Protein AF-A0A373BWW1-F1 (afdb_monomer_lite)

Secondary structure (DSSP, 8-state):
--EEETTTTEEE--TT--HHHHHHHHHHHHHHHHHH-----------EEEEEEETTEEEEEESSPPPSTTPPTT-EEEEEEEPSS-TTSEEEEES--SSSEEEEEEESS-----TTSEEE--SSSSEEEEEEEEEHHHHHHHHHHHHHHHHHHHHHHHHHHHHGGG-

Foldseek 3Di:
DWDADLVVRDIGDDPPDDPVVVVVSVVVNVLVNVVPPPPQPPDPDPDKFFWKQFQNFTKTKDQDDDDDPPDDPLKAKWWFAADPVQLLHGFKIASDDDPSTNTMMIGSHDDPADPVRMDTADPVHGMGGPRDMDDPSRVVVVVVVVVSVVVVVVVVVVVVVVVVVPD

Sequence (167 aa):
DGYFSADHQKIAIRQGMSEVQTVSATVHEIAHSKLHNQKKIQIANDEQYQEIELFDKLGLFSNGRIARDNLPEGVYCYDLRGSDYDPGDPVCVEERVVVNHAGSVLMTEPLELTEDGRLMLTEEKGLNFTGGFSTLSQFLQKQRKDRHTEEVEALYSAFQNVNHFKE

Radius of gyration: 22.19 Å; chains: 1; bounding box: 58×50×51 Å

Structure (mmCIF, N/CA/C/O backbone):
data_AF-A0A373BWW1-F1
#
_entry.id   AF-A0A373BWW1-F1
#
loop_
_atom_site.group_PDB
_atom_site.id
_atom_site.type_symbol
_atom_site.label_atom_id
_atom_site.label_alt_id
_atom_site.label_comp_id
_atom_site.label_asym_id
_atom_site.label_entity_id
_atom_site.label_seq_id
_atom_site.pdbx_PDB_ins_code
_atom_site.Cartn_x
_atom_site.Cartn_y
_atom_site.Cartn_z
_atom_site.occupancy
_atom_site.B_iso_or_equiv
_atom_site.auth_seq_id
_atom_site.auth_comp_id
_atom_site.auth_asym_id
_atom_site.auth_atom_id
_atom_site.pdbx_PDB_model_num
ATOM 1 N N . ASP A 1 1 ? -31.147 10.947 31.369 1.00 52.88 1 ASP A N 1
ATOM 2 C CA . ASP A 1 1 ? -30.145 10.052 30.763 1.00 52.88 1 ASP A CA 1
ATOM 3 C C . ASP A 1 1 ? -30.812 9.011 29.898 1.00 52.88 1 ASP A C 1
ATOM 5 O O . ASP A 1 1 ? -31.844 8.467 30.294 1.00 52.88 1 ASP A O 1
ATOM 9 N N . GLY A 1 2 ? -30.275 8.838 28.692 1.00 56.09 2 GLY A N 1
ATOM 10 C CA . GLY A 1 2 ? -30.559 7.698 27.827 1.00 56.09 2 GLY A CA 1
ATOM 11 C C . GLY A 1 2 ? -29.581 6.556 28.109 1.00 56.09 2 GLY A C 1
ATOM 12 O O . GLY A 1 2 ? -28.679 6.709 28.930 1.00 56.09 2 GLY A O 1
ATOM 13 N N . TYR A 1 3 ? -29.797 5.407 27.478 1.00 53.78 3 TYR A N 1
ATOM 14 C CA . TYR A 1 3 ? -28.894 4.259 27.571 1.00 53.78 3 TYR A CA 1
ATOM 15 C C . TYR A 1 3 ? -28.898 3.461 26.264 1.00 53.78 3 TYR A C 1
ATOM 17 O O . TYR A 1 3 ? -29.963 3.220 25.682 1.00 53.78 3 TYR A O 1
ATOM 25 N N . PHE A 1 4 ? -27.718 3.018 25.829 1.00 50.50 4 PHE A N 1
ATOM 26 C CA . PHE A 1 4 ? -27.540 2.118 24.692 1.00 50.50 4 PHE A CA 1
ATOM 27 C C . PHE A 1 4 ? -27.417 0.654 25.108 1.00 50.50 4 PHE A C 1
ATOM 29 O O . PHE A 1 4 ? -26.588 0.288 25.938 1.00 50.50 4 PHE A O 1
ATOM 36 N N . SER A 1 5 ? -28.198 -0.210 24.456 1.00 48.97 5 SER A N 1
ATOM 37 C CA . SER A 1 5 ? -28.050 -1.663 24.553 1.00 48.97 5 SER A CA 1
ATOM 38 C C . SER A 1 5 ? -27.321 -2.201 23.323 1.00 48.97 5 SER A C 1
ATOM 40 O O . SER A 1 5 ? -27.902 -2.282 22.237 1.00 48.97 5 SER A O 1
ATOM 42 N N . ALA A 1 6 ? -26.069 -2.623 23.521 1.00 46.97 6 ALA A N 1
ATOM 43 C CA . ALA A 1 6 ? -25.236 -3.226 22.482 1.00 46.97 6 ALA A CA 1
ATOM 44 C C . ALA A 1 6 ? -25.843 -4.517 21.906 1.00 46.97 6 ALA A C 1
ATOM 46 O O . ALA A 1 6 ? -25.858 -4.688 20.685 1.00 46.97 6 ALA A O 1
ATOM 47 N N . ASP A 1 7 ? -26.423 -5.362 22.764 1.00 43.69 7 ASP A N 1
ATOM 48 C CA . ASP A 1 7 ? -27.013 -6.657 22.387 1.00 43.69 7 ASP A CA 1
ATOM 49 C C . ASP A 1 7 ? -28.237 -6.521 21.474 1.00 43.69 7 ASP A C 1
ATOM 51 O O . ASP A 1 7 ? -28.502 -7.385 20.641 1.00 43.69 7 ASP A O 1
ATOM 55 N N . HIS A 1 8 ? -28.981 -5.421 21.607 1.00 49.47 8 HIS A N 1
ATOM 56 C CA . HIS A 1 8 ? -30.208 -5.187 20.844 1.00 49.47 8 HIS A CA 1
ATOM 57 C C . HIS A 1 8 ? -30.070 -4.091 19.785 1.00 49.47 8 HIS A C 1
ATOM 59 O O . HIS A 1 8 ? -31.047 -3.832 19.084 1.00 49.47 8 HIS A O 1
ATOM 65 N N . GLN A 1 9 ? -28.902 -3.439 19.683 1.00 47.91 9 GLN A N 1
ATOM 66 C CA . GLN A 1 9 ? -28.670 -2.271 18.821 1.00 47.91 9 GLN A CA 1
ATOM 67 C C . GLN A 1 9 ? -29.769 -1.204 18.993 1.00 47.91 9 GLN A C 1
ATOM 69 O O . GLN A 1 9 ? -30.339 -0.704 18.023 1.00 47.91 9 GLN A O 1
ATOM 74 N N . LYS A 1 10 ? -30.127 -0.894 20.247 1.00 45.66 10 LYS A N 1
ATOM 75 C CA . LYS A 1 10 ? -31.230 0.023 20.579 1.00 45.66 10 LYS A CA 1
ATOM 76 C C . LYS A 1 10 ? -30.783 1.126 21.519 1.00 45.66 10 LYS A C 1
ATOM 78 O O . LYS A 1 10 ? -30.068 0.878 22.487 1.00 45.66 10 LYS A O 1
ATOM 83 N N . ILE A 1 11 ? -31.294 2.324 21.254 1.00 53.41 11 ILE A N 1
ATOM 84 C CA . ILE A 1 11 ? -31.102 3.513 22.078 1.00 53.41 11 ILE A CA 1
ATOM 85 C C . ILE A 1 11 ? -32.406 3.782 22.820 1.00 53.41 11 ILE A C 1
ATOM 87 O O . ILE A 1 11 ? -33.453 3.975 22.199 1.00 53.41 11 ILE A O 1
ATOM 91 N N . ALA A 1 12 ? -32.352 3.772 24.150 1.00 59.06 12 ALA A N 1
ATOM 92 C CA . ALA A 1 12 ? -33.484 4.100 25.001 1.00 59.06 12 ALA A CA 1
ATOM 93 C C . ALA A 1 12 ? -33.357 5.544 25.499 1.00 59.06 12 ALA A C 1
ATOM 95 O O . ALA A 1 12 ? -32.387 5.895 26.168 1.00 59.06 12 ALA A O 1
ATOM 96 N N . ILE A 1 13 ? -34.358 6.373 25.201 1.00 57.47 13 ILE A N 1
ATOM 97 C CA . ILE A 1 13 ? -34.467 7.751 25.691 1.00 57.47 13 ILE A CA 1
ATOM 98 C C . ILE A 1 13 ? -35.528 7.784 26.801 1.00 57.47 13 ILE A C 1
ATOM 100 O O . ILE A 1 13 ? -36.630 7.260 26.640 1.00 57.47 13 ILE A O 1
ATOM 104 N N . ARG A 1 14 ? -35.210 8.401 27.943 1.00 59.78 14 ARG A N 1
ATOM 105 C CA . ARG A 1 14 ? -36.145 8.593 29.066 1.00 59.78 14 ARG A CA 1
ATOM 106 C C . ARG A 1 14 ? -37.209 9.641 28.711 1.00 59.78 14 ARG A C 1
ATOM 108 O O . ARG A 1 14 ? -36.873 10.686 28.158 1.00 59.78 14 ARG A O 1
ATOM 115 N N . GLN A 1 15 ? -38.476 9.402 29.059 1.00 52.91 15 GLN A N 1
ATOM 116 C CA . GLN A 1 15 ? -39.532 10.401 28.845 1.00 52.91 15 GLN A CA 1
ATOM 117 C C . GLN A 1 15 ? -39.273 11.678 29.662 1.00 52.91 15 GLN A C 1
ATOM 119 O O . GLN A 1 15 ? -38.893 11.597 30.830 1.00 52.91 15 GLN A O 1
ATOM 124 N N . GLY A 1 16 ? -39.485 12.843 29.036 1.00 57.38 16 GLY A N 1
ATOM 125 C CA . GLY A 1 16 ? -39.291 14.168 29.641 1.00 57.38 16 GLY A CA 1
ATOM 126 C C . GLY A 1 16 ? -38.001 14.902 29.244 1.00 57.38 16 GLY A C 1
ATOM 127 O O . GLY A 1 16 ? -37.763 15.995 29.747 1.00 57.38 16 GLY A O 1
ATOM 128 N N . MET A 1 17 ? -37.175 14.339 28.354 1.00 57.34 17 MET A N 1
ATOM 129 C CA . MET A 1 17 ? -36.043 15.063 27.757 1.00 57.34 17 MET A CA 1
ATOM 130 C C . MET A 1 17 ? -36.518 16.076 26.712 1.00 57.34 17 MET A C 1
ATOM 132 O O . MET A 1 17 ? -37.441 15.794 25.947 1.00 57.34 17 MET A O 1
ATOM 136 N N . SER A 1 18 ? -35.860 17.240 26.649 1.00 59.00 18 SER A N 1
ATOM 137 C CA . SER A 1 18 ? -36.085 18.177 25.544 1.00 59.00 18 SER A CA 1
ATOM 138 C C . SER A 1 18 ? -35.650 17.547 24.216 1.00 59.00 18 SER A C 1
ATOM 140 O O . SER A 1 18 ? -34.828 16.623 24.193 1.00 59.00 18 SER A O 1
ATOM 142 N N . GLU A 1 19 ? -36.172 18.045 23.094 1.00 57.25 19 GLU A N 1
ATOM 143 C CA . GLU A 1 19 ? -35.785 17.558 21.760 1.00 57.25 19 GLU A CA 1
ATOM 144 C C . GLU A 1 19 ? -34.260 17.602 21.566 1.00 57.25 19 GLU A C 1
ATOM 146 O O . GLU A 1 19 ? -33.665 16.645 21.077 1.00 57.25 19 GLU A O 1
ATOM 151 N N . VAL A 1 20 ? -33.602 18.654 22.063 1.00 59.66 20 VAL A N 1
ATOM 152 C CA . VAL A 1 20 ? -32.142 18.824 21.983 1.00 59.66 20 VAL A CA 1
ATOM 153 C C . VAL A 1 20 ? -31.395 17.762 22.796 1.00 59.66 20 VAL A C 1
ATOM 155 O O . VAL A 1 20 ? -30.426 17.180 22.311 1.00 59.66 20 VAL A O 1
ATOM 158 N N . GLN A 1 21 ? -31.851 17.462 24.015 1.00 54.12 21 GLN A N 1
ATOM 159 C CA . GLN A 1 21 ? -31.248 16.420 24.857 1.00 54.12 21 GLN A CA 1
ATOM 160 C C . GLN A 1 21 ? -31.461 15.024 24.268 1.00 54.12 21 GLN A C 1
ATOM 162 O O . GLN A 1 21 ? -30.574 14.177 24.339 1.00 54.12 21 GLN A O 1
ATOM 167 N N . THR A 1 22 ? -32.620 14.806 23.648 1.00 60.59 22 THR A N 1
ATOM 168 C CA . THR A 1 22 ? -32.959 13.556 22.967 1.00 60.59 22 THR A CA 1
ATOM 169 C C . THR A 1 22 ? -32.041 13.316 21.773 1.00 60.59 22 THR A C 1
ATOM 171 O O . THR A 1 22 ? -31.475 12.230 21.644 1.00 60.59 22 THR A O 1
ATOM 174 N N . VAL A 1 23 ? -31.831 14.334 20.934 1.00 64.31 23 VAL A N 1
ATOM 175 C CA . VAL A 1 23 ? -30.892 14.260 19.805 1.00 64.31 23 VAL A CA 1
ATOM 176 C C . VAL A 1 23 ? -29.464 14.045 20.308 1.00 64.31 23 VAL A C 1
ATOM 178 O O . VAL A 1 23 ? -28.786 13.142 19.828 1.00 64.31 23 VAL A O 1
ATOM 181 N N . SER A 1 24 ? -29.033 14.803 21.322 1.00 62.44 24 SER A N 1
ATOM 182 C CA . SER A 1 24 ? -27.686 14.691 21.894 1.00 62.44 24 SER A CA 1
ATOM 183 C C . SER A 1 24 ? -27.401 13.294 22.454 1.00 62.44 24 SER A C 1
ATOM 185 O O . SER A 1 24 ? -26.387 12.693 22.101 1.00 62.44 24 SER A O 1
ATOM 187 N N . ALA A 1 25 ? -28.320 12.734 23.248 1.00 61.53 25 ALA A N 1
ATOM 188 C CA . ALA A 1 25 ? -28.183 11.382 23.781 1.00 61.53 25 ALA A CA 1
ATOM 189 C C . ALA A 1 25 ? -28.190 10.336 22.658 1.00 61.53 25 ALA A C 1
ATOM 191 O O . ALA A 1 25 ? -27.353 9.442 22.646 1.00 61.53 25 ALA A O 1
ATOM 192 N N . THR A 1 26 ? -29.079 10.477 21.670 1.00 62.53 26 THR A N 1
ATOM 193 C CA . THR A 1 26 ? -29.148 9.533 20.544 1.00 62.53 26 THR A CA 1
ATOM 194 C C . THR A 1 26 ? -27.850 9.511 19.747 1.00 62.53 26 THR A C 1
ATOM 196 O O . THR A 1 26 ? -27.332 8.442 19.444 1.00 62.53 26 THR A O 1
ATOM 199 N N . VAL A 1 27 ? -27.282 10.677 19.446 1.00 66.94 27 VAL A N 1
ATOM 200 C CA . VAL A 1 27 ? -25.992 10.770 18.756 1.00 66.94 27 VAL A CA 1
ATOM 201 C C . VAL A 1 27 ? -24.875 10.150 19.594 1.00 66.94 27 VAL A C 1
ATOM 203 O O . VAL A 1 27 ? -24.079 9.382 19.054 1.00 66.94 27 VAL A O 1
ATOM 206 N N . HIS A 1 28 ? -24.829 10.453 20.896 1.00 61.22 28 HIS A N 1
ATOM 207 C CA . HIS A 1 28 ? -23.817 9.912 21.805 1.00 61.22 28 HIS A CA 1
ATOM 208 C C . HIS A 1 28 ? -23.840 8.379 21.805 1.00 61.22 28 HIS A C 1
ATOM 210 O O . HIS A 1 28 ? -22.806 7.728 21.674 1.00 61.22 28 HIS A O 1
ATOM 216 N N . GLU A 1 29 ? -25.036 7.799 21.842 1.00 61.22 29 GLU A N 1
ATOM 217 C CA . GLU A 1 29 ? -25.205 6.354 21.811 1.00 61.22 29 GLU A CA 1
ATOM 218 C C . GLU A 1 29 ? -24.924 5.731 20.429 1.00 61.22 29 GLU A C 1
ATOM 220 O O . GLU A 1 29 ? -24.347 4.644 20.366 1.00 61.22 29 GLU A O 1
ATOM 225 N N . ILE A 1 30 ? -25.241 6.401 19.307 1.00 66.62 30 ILE A N 1
ATOM 226 C CA . ILE A 1 30 ? -24.830 5.953 17.955 1.00 66.62 30 ILE A CA 1
ATOM 227 C C . ILE A 1 30 ? -23.300 5.920 17.844 1.00 66.62 30 ILE A C 1
ATOM 229 O O . ILE A 1 30 ? -22.748 4.972 17.278 1.00 66.62 30 ILE A O 1
ATOM 233 N N . ALA A 1 31 ? -22.614 6.928 18.389 1.00 63.19 31 ALA A N 1
ATOM 234 C CA . ALA A 1 31 ? -21.156 6.976 18.399 1.00 63.19 31 ALA A CA 1
ATOM 235 C C . ALA A 1 31 ? -20.570 5.786 19.180 1.00 63.19 31 ALA A C 1
ATOM 237 O O . ALA A 1 31 ? -19.759 5.041 18.627 1.00 63.19 31 ALA A O 1
ATOM 238 N N . HIS A 1 32 ? -21.058 5.522 20.401 1.00 61.06 32 HIS A N 1
ATOM 239 C CA . HIS A 1 32 ? -20.659 4.338 21.182 1.00 61.06 32 HIS A CA 1
ATOM 240 C C .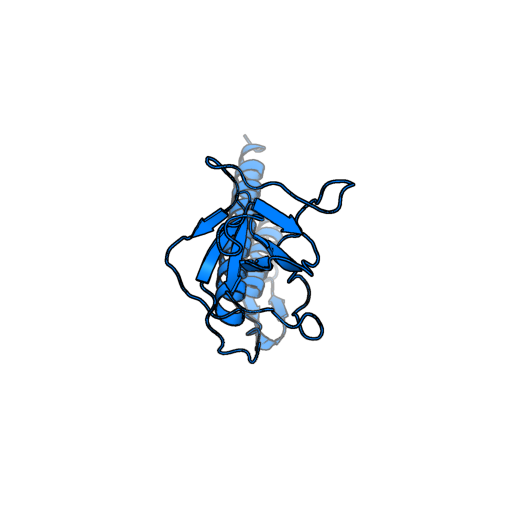 HIS A 1 32 ? -20.968 3.020 20.461 1.00 61.06 32 HIS A C 1
ATOM 242 O O . HIS A 1 32 ? -20.137 2.112 20.436 1.00 61.06 32 HIS A O 1
ATOM 248 N N . SER A 1 33 ? -22.128 2.921 19.805 1.00 56.03 33 SER A N 1
ATOM 249 C CA . SER A 1 33 ? -22.522 1.742 19.016 1.00 56.03 33 SER A CA 1
ATOM 250 C C . SER A 1 33 ? -21.537 1.444 17.888 1.00 56.03 33 SER A C 1
ATOM 252 O O . SER A 1 33 ? -21.150 0.291 17.679 1.00 56.03 33 SER A O 1
ATOM 254 N N . LYS A 1 34 ? -21.122 2.487 17.155 1.00 57.56 34 LYS A N 1
ATOM 255 C CA . LYS A 1 34 ? -20.142 2.355 16.074 1.00 57.56 34 LYS A CA 1
ATOM 256 C C . LYS A 1 34 ? -18.749 2.005 16.611 1.00 57.56 34 LYS A C 1
ATOM 258 O O . LYS A 1 34 ? -18.094 1.155 16.012 1.00 57.56 34 LYS A O 1
ATOM 263 N N . LEU A 1 35 ? -18.343 2.574 17.752 1.00 57.03 35 LEU A N 1
ATOM 264 C CA . LEU A 1 35 ? -17.057 2.288 18.403 1.00 57.03 35 LEU A CA 1
ATOM 265 C C . LEU A 1 35 ? -16.945 0.833 18.890 1.00 57.03 35 LEU A C 1
ATOM 267 O O . LEU A 1 35 ? -15.875 0.227 18.796 1.00 57.03 35 LEU A O 1
ATOM 271 N N . HIS A 1 36 ? -18.043 0.252 19.386 1.00 53.03 36 HIS A N 1
ATOM 272 C CA . HIS A 1 36 ? -18.046 -1.096 19.966 1.00 53.03 36 HIS A CA 1
ATOM 273 C C . HIS A 1 36 ? -18.344 -2.229 18.971 1.00 53.03 36 HIS A C 1
ATOM 275 O O . HIS A 1 36 ? -18.024 -3.383 19.261 1.00 53.03 36 HIS A O 1
ATOM 281 N N . ASN A 1 37 ? -18.884 -1.949 17.778 1.00 47.09 37 ASN A N 1
ATOM 282 C CA . ASN A 1 37 ? -19.151 -2.975 16.762 1.00 47.09 37 ASN A CA 1
ATOM 283 C C . ASN A 1 37 ? -17.915 -3.270 15.885 1.00 47.09 37 ASN A C 1
ATOM 285 O O . ASN A 1 37 ? -17.936 -3.169 14.653 1.00 47.09 37 ASN A O 1
ATOM 289 N N . GLN A 1 38 ? -16.813 -3.649 16.535 1.00 50.81 38 GLN A N 1
ATOM 290 C CA . GLN A 1 38 ? -15.598 -4.135 15.886 1.00 50.81 38 GLN A CA 1
ATOM 291 C C . GLN A 1 38 ? -15.852 -5.518 15.264 1.00 50.81 38 GLN A C 1
ATOM 293 O O . GLN A 1 38 ? -15.504 -6.554 15.833 1.00 50.81 38 GLN A O 1
ATOM 298 N N . LYS A 1 39 ? -16.433 -5.572 14.059 1.00 44.28 39 LYS A N 1
ATOM 299 C CA . LYS A 1 39 ? -16.333 -6.782 13.228 1.00 44.28 39 LYS A CA 1
ATOM 300 C C . LYS A 1 39 ? -14.853 -7.016 12.922 1.00 44.28 39 LYS A C 1
ATOM 302 O O . LYS A 1 39 ? -14.297 -6.347 12.045 1.00 44.28 39 LYS A O 1
ATOM 307 N N . LYS A 1 40 ? -14.232 -7.945 13.662 1.00 46.75 40 LYS A N 1
ATOM 308 C CA . LYS A 1 40 ? -12.916 -8.520 13.359 1.00 46.75 40 LYS A CA 1
ATOM 309 C C . LYS A 1 40 ? -12.940 -8.975 11.908 1.00 46.75 40 LYS A C 1
ATOM 311 O O . LYS A 1 40 ? -13.621 -9.938 11.567 1.00 46.75 40 LYS A O 1
ATOM 316 N N . ILE A 1 41 ? -12.216 -8.257 11.062 1.00 51.09 41 ILE A N 1
ATOM 317 C CA . ILE A 1 41 ? -11.898 -8.722 9.722 1.00 51.09 41 ILE A CA 1
ATOM 318 C C . ILE A 1 41 ? -11.003 -9.947 9.926 1.00 51.09 41 ILE A C 1
ATOM 320 O O . ILE A 1 41 ? -9.858 -9.810 10.347 1.00 51.09 41 ILE A O 1
ATOM 324 N N . GLN A 1 42 ? -11.558 -11.144 9.734 1.00 46.22 42 GLN A N 1
ATOM 325 C CA . GLN A 1 42 ? -10.785 -12.381 9.673 1.00 46.22 42 GLN A CA 1
ATOM 326 C C . GLN A 1 42 ? -10.293 -12.535 8.233 1.00 46.22 42 GLN A C 1
ATOM 328 O O . GLN A 1 42 ? -10.935 -13.211 7.435 1.00 46.22 42 GLN A O 1
ATOM 333 N N . ILE A 1 43 ? -9.194 -11.869 7.872 1.00 54.50 43 ILE A N 1
ATOM 334 C CA . ILE A 1 43 ? -8.451 -12.245 6.663 1.00 54.50 43 ILE A CA 1
ATOM 335 C C . ILE A 1 43 ? -7.377 -13.227 7.111 1.00 54.50 43 ILE A C 1
ATOM 337 O O . ILE A 1 43 ? -6.523 -12.891 7.930 1.00 54.50 43 ILE A O 1
ATOM 341 N N . ALA A 1 44 ? -7.464 -14.448 6.590 1.00 51.69 44 ALA A N 1
ATOM 342 C CA . ALA A 1 44 ? -6.632 -15.596 6.940 1.00 51.69 44 ALA A CA 1
ATOM 343 C C . ALA A 1 44 ? -5.233 -15.561 6.295 1.00 51.69 44 ALA A C 1
ATOM 345 O O . ALA A 1 44 ? -4.691 -16.616 5.978 1.00 51.69 44 ALA A O 1
ATOM 346 N N . ASN A 1 45 ? -4.671 -14.372 6.047 1.00 63.31 45 ASN A N 1
ATOM 347 C CA . ASN A 1 45 ? -3.325 -14.258 5.498 1.00 63.31 45 ASN A CA 1
ATOM 348 C C . ASN A 1 45 ? -2.369 -13.714 6.564 1.00 63.31 45 ASN A C 1
ATOM 350 O O . ASN A 1 45 ? -2.418 -12.529 6.901 1.00 63.31 45 ASN A O 1
ATOM 354 N N . ASP A 1 46 ? -1.525 -14.603 7.088 1.00 75.06 46 ASP A N 1
ATOM 355 C CA . ASP A 1 46 ? -0.434 -14.280 8.017 1.00 75.06 46 ASP A CA 1
ATOM 356 C C . ASP A 1 46 ? 0.827 -13.789 7.279 1.00 75.06 46 ASP A C 1
ATOM 358 O O . ASP A 1 46 ? 1.848 -13.507 7.907 1.00 75.06 46 ASP A O 1
ATOM 362 N N . GLU A 1 47 ? 0.767 -13.673 5.946 1.00 87.19 47 GLU A N 1
ATOM 363 C CA . GLU A 1 47 ? 1.827 -13.069 5.144 1.00 87.19 47 GLU A CA 1
ATOM 364 C C . GLU A 1 47 ? 2.096 -11.636 5.618 1.00 87.19 47 GLU A C 1
ATOM 366 O O . GLU A 1 47 ? 1.184 -10.809 5.736 1.00 87.19 47 GLU A O 1
ATOM 371 N N . GLN A 1 48 ? 3.365 -11.359 5.917 1.00 92.62 48 GLN A N 1
ATOM 372 C CA . GLN A 1 48 ? 3.816 -10.019 6.250 1.00 92.62 48 GLN A CA 1
ATOM 373 C C . GLN A 1 48 ? 4.203 -9.276 4.985 1.00 92.62 48 GLN A C 1
ATOM 375 O O . GLN A 1 48 ? 5.020 -9.742 4.193 1.00 92.62 48 GLN A O 1
ATOM 380 N N . TYR A 1 49 ? 3.647 -8.083 4.861 1.00 95.38 49 TYR A N 1
ATOM 381 C CA . TYR A 1 49 ? 3.972 -7.138 3.816 1.00 95.38 49 TYR A CA 1
ATOM 382 C C . TYR A 1 49 ? 4.714 -5.959 4.426 1.00 95.38 49 TYR A C 1
ATOM 384 O O . TYR A 1 49 ? 4.488 -5.606 5.589 1.00 95.38 49 TYR A O 1
ATOM 392 N N . GLN A 1 50 ? 5.585 -5.343 3.638 1.00 97.06 50 GLN A N 1
ATOM 393 C CA . GLN A 1 50 ? 6.270 -4.131 4.056 1.00 97.06 50 GLN A CA 1
ATOM 394 C C . GLN A 1 50 ? 5.317 -2.944 3.920 1.00 97.06 50 GLN A C 1
ATOM 396 O O . GLN A 1 50 ? 4.650 -2.796 2.901 1.00 97.06 50 GLN A O 1
ATOM 401 N N . GLU A 1 51 ? 5.225 -2.105 4.943 1.00 96.94 51 GLU A N 1
ATOM 402 C CA . GLU A 1 51 ? 4.413 -0.893 4.885 1.00 96.94 51 GLU A CA 1
ATOM 403 C C . GLU A 1 51 ? 5.102 0.154 4.002 1.00 96.94 51 GLU A C 1
ATOM 405 O O . GLU A 1 51 ? 6.307 0.416 4.120 1.00 96.94 51 GLU A O 1
ATOM 410 N N . ILE A 1 52 ? 4.316 0.740 3.101 1.00 96.31 52 ILE A N 1
ATOM 411 C CA . ILE A 1 52 ? 4.765 1.755 2.155 1.00 96.31 52 ILE A CA 1
ATOM 412 C C . ILE A 1 52 ? 3.795 2.932 2.120 1.00 96.31 52 ILE A C 1
ATOM 414 O O . ILE A 1 52 ? 2.635 2.829 2.523 1.00 96.31 52 ILE A O 1
ATOM 418 N N . GLU A 1 53 ? 4.277 4.035 1.573 1.00 95.44 53 GLU A N 1
ATOM 419 C CA . GLU A 1 53 ? 3.468 5.147 1.108 1.00 95.44 53 GLU A CA 1
ATOM 420 C C . GLU A 1 53 ? 3.681 5.287 -0.402 1.00 95.44 53 GLU A C 1
ATOM 422 O O . GLU A 1 53 ? 4.813 5.401 -0.874 1.00 95.44 53 GLU A O 1
ATOM 427 N N . LEU A 1 54 ? 2.590 5.216 -1.159 1.00 96.06 54 LEU A N 1
ATOM 428 C CA . LEU A 1 54 ? 2.568 5.282 -2.610 1.00 96.06 54 LEU A CA 1
ATOM 429 C C . LEU A 1 54 ? 1.692 6.459 -3.042 1.00 96.06 54 LEU A C 1
ATOM 431 O O . 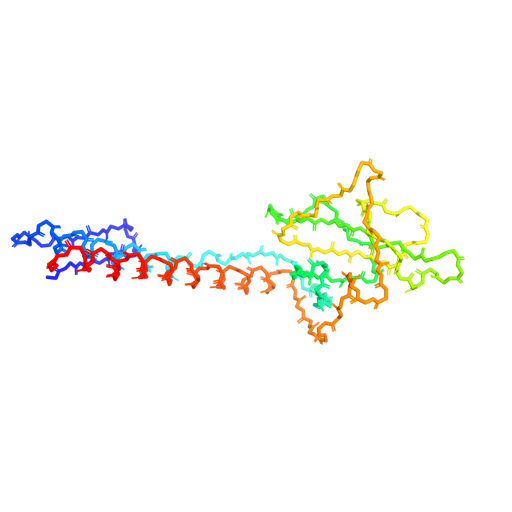LEU A 1 54 ? 0.483 6.432 -2.824 1.00 96.06 54 LEU A O 1
ATOM 435 N N . PHE A 1 55 ? 2.298 7.486 -3.637 1.00 94.50 55 PHE A N 1
ATOM 436 C CA . PHE A 1 55 ? 1.644 8.764 -3.962 1.00 94.50 55 PHE A CA 1
ATOM 437 C C . PHE A 1 55 ? 0.857 9.349 -2.776 1.00 94.50 55 PHE A C 1
ATOM 439 O O . PHE A 1 55 ? -0.336 9.621 -2.893 1.00 94.50 55 PHE A O 1
ATOM 446 N N . ASP A 1 56 ? 1.523 9.485 -1.625 1.00 91.94 56 ASP A N 1
ATOM 447 C CA . ASP A 1 56 ? 0.953 9.991 -0.366 1.00 91.94 56 ASP A CA 1
ATOM 448 C C . ASP A 1 56 ? -0.190 9.122 0.214 1.00 91.94 56 ASP A C 1
ATOM 450 O O . ASP A 1 56 ? -0.876 9.521 1.156 1.00 91.94 56 ASP A O 1
ATOM 454 N N . LYS A 1 57 ? -0.403 7.910 -0.321 1.00 93.56 57 LYS A N 1
ATOM 455 C CA . LYS A 1 57 ? -1.400 6.946 0.166 1.00 93.56 57 LYS A CA 1
ATOM 456 C C . LYS A 1 57 ? -0.719 5.751 0.814 1.00 93.56 57 LYS A C 1
ATOM 458 O O . LYS A 1 57 ? 0.207 5.170 0.257 1.00 93.56 57 LYS A O 1
ATOM 463 N N . LEU A 1 58 ? -1.211 5.329 1.972 1.00 94.06 58 LEU A N 1
ATOM 464 C CA . LEU A 1 58 ? -0.663 4.167 2.668 1.00 94.06 58 LEU A CA 1
ATOM 465 C C . LEU A 1 58 ? -0.987 2.865 1.926 1.00 94.06 58 LEU A C 1
ATOM 467 O O . LEU A 1 58 ? -2.099 2.665 1.427 1.00 94.06 58 LEU A O 1
ATOM 471 N N . GLY A 1 59 ? -0.023 1.950 1.921 1.00 95.69 59 GLY A N 1
ATOM 472 C CA . GLY A 1 59 ? -0.151 0.652 1.280 1.00 95.69 59 GLY A CA 1
ATOM 473 C C . GLY A 1 59 ? 0.774 -0.404 1.867 1.00 95.69 59 GLY A C 1
ATOM 474 O O . GLY A 1 59 ? 1.526 -0.178 2.818 1.00 95.69 59 GLY A O 1
ATOM 475 N N . LEU A 1 60 ? 0.700 -1.587 1.272 1.00 97.12 60 LEU A N 1
ATOM 476 C CA . LEU A 1 60 ? 1.525 -2.739 1.606 1.00 97.12 60 LEU A CA 1
ATOM 477 C C . LEU A 1 60 ? 2.268 -3.219 0.364 1.00 97.12 60 LEU A C 1
ATOM 479 O O . LEU A 1 60 ? 1.668 -3.321 -0.697 1.00 97.12 60 LEU A O 1
ATOM 483 N N . PHE A 1 61 ? 3.540 -3.563 0.504 1.00 97.38 61 PHE A N 1
ATOM 484 C CA . PHE A 1 61 ? 4.414 -4.044 -0.559 1.00 97.38 61 PHE A CA 1
ATOM 485 C C . PHE A 1 61 ? 4.808 -5.510 -0.346 1.00 97.38 61 PHE A C 1
ATOM 487 O O . PHE A 1 61 ? 5.099 -5.940 0.775 1.00 97.38 61 PHE A O 1
ATOM 494 N N . SER A 1 62 ? 4.875 -6.256 -1.448 1.00 95.62 62 SER A N 1
ATOM 495 C CA . SER A 1 62 ? 5.529 -7.560 -1.545 1.00 95.62 62 SER A CA 1
ATOM 496 C C . SER A 1 62 ? 6.503 -7.569 -2.718 1.00 95.62 62 SER A C 1
ATOM 498 O O . SER A 1 62 ? 6.185 -7.078 -3.799 1.00 95.62 62 SER A O 1
ATOM 500 N N . ASN A 1 63 ? 7.655 -8.218 -2.539 1.00 93.56 63 ASN A N 1
ATOM 501 C CA . ASN A 1 63 ? 8.559 -8.527 -3.652 1.00 93.56 63 ASN A CA 1
ATOM 502 C C . ASN A 1 63 ? 7.915 -9.506 -4.649 1.00 93.56 63 ASN A C 1
ATOM 504 O O . ASN A 1 63 ? 8.247 -9.523 -5.831 1.00 93.56 63 ASN A O 1
ATOM 508 N N . GLY A 1 64 ? 7.017 -10.367 -4.162 1.00 91.69 64 GLY A N 1
ATOM 509 C CA . GLY A 1 64 ? 6.331 -11.368 -4.966 1.00 91.69 64 GLY A CA 1
ATOM 510 C C . GLY A 1 64 ? 5.049 -10.837 -5.593 1.00 91.69 64 GLY A C 1
ATOM 511 O O . GLY A 1 64 ? 4.527 -9.784 -5.233 1.00 91.69 64 GLY A O 1
ATOM 512 N N . ARG A 1 65 ? 4.503 -11.616 -6.527 1.00 93.12 65 ARG A N 1
ATOM 513 C CA . ARG A 1 65 ? 3.174 -11.350 -7.078 1.00 93.12 65 ARG A CA 1
ATOM 514 C C . ARG A 1 65 ? 2.101 -11.722 -6.070 1.00 93.12 65 ARG A C 1
ATOM 516 O O . ARG A 1 65 ? 2.149 -12.801 -5.485 1.00 93.12 65 ARG A O 1
ATOM 523 N N . ILE A 1 66 ? 1.092 -10.868 -5.957 1.00 91.81 66 ILE A N 1
ATOM 524 C CA . ILE A 1 66 ? -0.058 -11.108 -5.087 1.00 91.81 66 ILE A CA 1
ATOM 525 C C . ILE A 1 66 ? -1.230 -11.644 -5.917 1.00 91.81 66 ILE A C 1
ATOM 527 O O . ILE A 1 66 ? -1.557 -11.128 -6.991 1.00 91.81 66 ILE A O 1
ATOM 531 N N . ALA A 1 67 ? -1.865 -12.708 -5.424 1.00 89.19 67 ALA A N 1
ATOM 532 C CA . ALA A 1 67 ? -3.061 -13.271 -6.038 1.00 89.19 67 ALA A CA 1
ATOM 533 C C . ALA A 1 67 ? -4.253 -12.319 -5.854 1.00 89.19 67 ALA A C 1
ATOM 535 O O . ALA A 1 67 ? -4.558 -11.901 -4.738 1.00 89.19 67 ALA A O 1
ATOM 536 N N . ARG A 1 68 ? -4.943 -11.991 -6.952 1.00 86.94 68 ARG A N 1
ATOM 537 C CA . ARG A 1 68 ? -6.033 -10.999 -6.958 1.00 86.94 68 ARG A CA 1
ATOM 538 C C . ARG A 1 68 ? -7.417 -11.607 -6.699 1.00 86.94 68 ARG A C 1
ATOM 540 O O . ARG A 1 68 ? -8.316 -10.891 -6.280 1.00 86.94 68 ARG A O 1
ATOM 547 N N . ASP A 1 69 ? -7.573 -12.916 -6.896 1.00 82.94 69 ASP A N 1
ATOM 548 C CA . ASP A 1 69 ? -8.878 -13.598 -6.894 1.00 82.94 69 ASP A CA 1
ATOM 549 C C . ASP A 1 69 ? -9.583 -13.591 -5.527 1.00 82.94 69 ASP A C 1
ATOM 551 O O . ASP A 1 69 ? -10.803 -13.701 -5.463 1.00 82.94 69 ASP A O 1
ATOM 555 N N . ASN A 1 70 ? -8.820 -13.456 -4.437 1.00 80.38 70 ASN A N 1
ATOM 556 C CA . ASN A 1 70 ? -9.322 -13.540 -3.061 1.00 80.38 70 ASN A CA 1
ATOM 557 C C . ASN A 1 70 ? -9.037 -12.271 -2.246 1.00 80.38 70 ASN A C 1
ATOM 559 O O . ASN A 1 70 ? -8.975 -12.327 -1.014 1.00 80.38 70 ASN A O 1
ATOM 563 N N . LEU A 1 71 ? -8.812 -11.133 -2.910 1.00 86.56 71 LEU A N 1
ATOM 564 C CA . LEU A 1 71 ? -8.607 -9.882 -2.192 1.00 86.56 71 LEU A CA 1
ATOM 565 C C . LEU A 1 71 ? -9.917 -9.424 -1.531 1.00 86.56 71 LEU A C 1
ATOM 567 O O . LEU A 1 71 ? -10.984 -9.531 -2.140 1.00 86.56 71 LEU A O 1
ATOM 571 N N . PRO A 1 72 ? -9.862 -8.922 -0.285 1.00 87.25 72 PRO A N 1
ATOM 572 C CA . PRO A 1 72 ? -11.028 -8.349 0.370 1.00 87.25 72 PRO A CA 1
ATOM 573 C C . PRO A 1 72 ? -11.600 -7.179 -0.429 1.00 87.25 72 PRO A C 1
ATOM 575 O O . PRO A 1 72 ? -10.869 -6.442 -1.090 1.00 87.25 72 PRO A O 1
ATOM 578 N N . GLU A 1 73 ? -12.906 -6.958 -0.305 1.00 84.06 73 GLU A N 1
ATOM 579 C CA . GLU A 1 73 ? -13.550 -5.785 -0.891 1.00 84.06 73 GLU A CA 1
ATOM 580 C C . GLU A 1 73 ? -12.892 -4.486 -0.395 1.00 84.06 73 GLU A C 1
ATOM 582 O O . GLU A 1 73 ? -12.575 -4.339 0.790 1.00 84.06 73 GLU A O 1
ATOM 587 N N . GLY A 1 74 ? -12.676 -3.545 -1.318 1.00 87.12 74 GLY A N 1
ATOM 588 C CA . GLY A 1 74 ? -11.992 -2.281 -1.038 1.00 87.12 74 GLY A CA 1
ATOM 589 C C . GLY A 1 74 ? -10.467 -2.388 -0.938 1.00 87.12 74 GLY A C 1
ATOM 590 O O . GLY A 1 74 ? -9.827 -1.402 -0.580 1.00 87.12 74 GLY A O 1
ATOM 591 N N . VAL A 1 75 ? -9.881 -3.552 -1.247 1.00 92.81 75 VAL A N 1
ATOM 592 C CA . VAL A 1 75 ? -8.433 -3.722 -1.419 1.00 92.81 75 VAL A CA 1
ATOM 593 C C . VAL A 1 75 ? -8.107 -3.793 -2.906 1.00 92.81 75 VAL A C 1
ATOM 595 O O . VAL A 1 75 ? -8.611 -4.650 -3.630 1.00 92.81 75 VAL A O 1
ATOM 598 N N . TYR A 1 76 ? -7.229 -2.902 -3.349 1.00 94.88 76 TYR A N 1
ATOM 599 C CA . TYR A 1 76 ? -6.770 -2.794 -4.730 1.00 94.88 76 TYR A CA 1
ATOM 600 C C . TYR A 1 76 ? -5.341 -3.314 -4.832 1.00 94.88 76 TYR A C 1
ATOM 602 O O . TYR A 1 76 ? -4.545 -3.096 -3.921 1.00 94.88 76 TYR A O 1
ATOM 610 N N . CYS A 1 77 ? -5.006 -3.994 -5.928 1.00 96.25 77 CYS A N 1
ATOM 611 C CA . CYS A 1 77 ? -3.677 -4.561 -6.136 1.00 96.25 77 CYS A CA 1
ATOM 612 C C . CYS A 1 77 ? -3.078 -4.110 -7.463 1.00 96.25 77 CYS A C 1
ATOM 614 O O . CYS A 1 77 ? -3.657 -4.364 -8.522 1.00 96.25 77 CYS A O 1
ATOM 616 N N . TYR A 1 78 ? -1.893 -3.515 -7.378 1.00 97.19 78 TYR A N 1
ATOM 617 C CA . TYR A 1 78 ? -1.115 -3.020 -8.509 1.00 97.19 78 TYR A CA 1
ATOM 618 C C . TYR A 1 78 ? 0.267 -3.669 -8.515 1.00 97.19 78 TYR A C 1
ATOM 620 O O . TYR A 1 78 ? 0.720 -4.205 -7.502 1.00 97.19 78 TYR A O 1
ATOM 628 N N . ASP A 1 79 ? 0.939 -3.611 -9.656 1.00 97.56 79 ASP A N 1
ATOM 629 C CA . ASP A 1 79 ? 2.313 -4.068 -9.799 1.00 97.56 79 ASP A CA 1
ATOM 630 C C . ASP A 1 79 ? 3.248 -2.871 -10.000 1.00 97.56 79 ASP A C 1
ATOM 632 O O . ASP A 1 79 ? 2.918 -1.901 -10.683 1.00 97.56 79 ASP A O 1
ATOM 636 N N . LEU A 1 80 ? 4.436 -2.968 -9.416 1.00 97.19 80 LEU A N 1
ATOM 637 C CA . LEU A 1 80 ? 5.553 -2.082 -9.680 1.00 97.19 80 LEU A CA 1
ATOM 638 C C . LEU A 1 80 ? 6.373 -2.656 -10.829 1.00 97.19 80 LEU A C 1
ATOM 640 O O . LEU A 1 80 ? 6.733 -3.841 -10.829 1.00 97.19 80 LEU A O 1
ATOM 644 N N . ARG A 1 81 ? 6.676 -1.810 -11.806 1.00 96.31 81 ARG A N 1
ATOM 645 C CA . ARG A 1 81 ? 7.561 -2.145 -12.913 1.00 96.31 81 ARG A CA 1
ATOM 646 C C . ARG A 1 81 ? 8.936 -1.568 -12.662 1.00 96.31 81 ARG A C 1
ATOM 648 O O . ARG A 1 81 ? 9.062 -0.371 -12.425 1.00 96.31 81 ARG A O 1
ATOM 655 N N . GLY A 1 82 ? 9.942 -2.419 -12.754 1.00 94.44 82 GLY A N 1
ATOM 656 C CA . GLY A 1 82 ? 11.338 -2.039 -12.726 1.00 94.44 82 GLY A CA 1
ATOM 657 C C . GLY A 1 82 ? 11.811 -1.449 -14.049 1.00 94.44 82 GLY A C 1
ATOM 658 O O . GLY A 1 82 ? 11.192 -1.648 -15.102 1.00 94.44 82 GLY A O 1
ATOM 659 N N . SER A 1 83 ? 12.930 -0.739 -14.000 1.00 92.81 83 SER A N 1
ATOM 660 C CA . SER A 1 83 ? 13.598 -0.252 -15.203 1.00 92.81 83 SER A CA 1
ATOM 661 C C . SER A 1 83 ? 14.112 -1.404 -16.087 1.00 92.81 83 SER A C 1
ATOM 663 O O . SER A 1 83 ? 14.222 -2.556 -15.663 1.00 92.81 83 SER A O 1
ATOM 665 N N . ASP A 1 84 ? 14.460 -1.096 -17.338 1.00 90.88 84 ASP A N 1
ATOM 666 C CA . ASP A 1 84 ? 15.081 -2.074 -18.244 1.00 90.88 84 ASP A CA 1
ATOM 667 C C . ASP A 1 84 ? 16.535 -2.410 -17.861 1.00 90.88 84 ASP A C 1
ATOM 669 O O . ASP A 1 84 ? 17.060 -3.441 -18.280 1.00 90.88 84 ASP A O 1
ATOM 673 N N . TYR A 1 85 ? 17.193 -1.544 -17.083 1.00 90.50 85 TYR A N 1
ATOM 674 C CA . TYR A 1 85 ? 18.585 -1.717 -16.655 1.00 90.50 85 TYR A CA 1
ATOM 675 C C . TYR A 1 85 ? 18.691 -2.436 -15.308 1.00 90.50 85 TYR A C 1
ATOM 677 O O . TYR A 1 85 ? 19.600 -3.242 -15.111 1.00 90.50 85 TYR A O 1
ATOM 685 N N . ASP A 1 86 ? 17.749 -2.157 -14.412 1.00 87.94 86 ASP A N 1
ATOM 686 C CA . ASP A 1 86 ? 17.586 -2.795 -13.113 1.00 87.94 86 ASP A CA 1
ATOM 687 C C . ASP A 1 86 ? 16.093 -3.082 -12.864 1.00 87.94 86 ASP A C 1
ATOM 689 O O . ASP A 1 86 ? 15.330 -2.170 -12.523 1.00 87.94 86 ASP A O 1
ATOM 693 N N . PRO A 1 87 ? 15.656 -4.347 -13.018 1.00 84.94 87 PRO A N 1
ATOM 694 C CA . PRO A 1 87 ? 14.288 -4.757 -12.718 1.00 84.94 87 PRO A CA 1
ATOM 695 C C . PRO A 1 87 ? 13.890 -4.569 -11.248 1.00 84.94 87 PRO A C 1
ATOM 697 O O . PRO A 1 87 ? 12.700 -4.620 -10.947 1.00 84.94 87 PRO A O 1
ATOM 700 N N . GLY A 1 88 ? 14.858 -4.401 -10.342 1.00 85.94 88 GLY A N 1
ATOM 701 C CA . GLY A 1 88 ? 14.626 -4.132 -8.926 1.00 85.94 88 GLY A CA 1
ATOM 702 C C . GLY A 1 88 ? 14.412 -2.655 -8.598 1.00 85.94 88 GLY A C 1
ATOM 703 O O . GLY A 1 88 ? 14.048 -2.371 -7.462 1.00 85.94 88 GLY A O 1
ATOM 704 N N . ASP A 1 89 ? 14.611 -1.746 -9.558 1.00 90.19 89 ASP A N 1
ATOM 705 C CA . ASP A 1 89 ? 14.434 -0.298 -9.397 1.00 90.19 89 ASP A CA 1
ATOM 706 C C . ASP A 1 89 ? 13.080 0.153 -9.977 1.00 90.19 89 ASP A C 1
ATOM 708 O O . ASP A 1 89 ? 12.954 0.263 -11.205 1.00 90.19 89 ASP A O 1
ATOM 712 N N . PRO A 1 90 ? 12.033 0.350 -9.148 1.00 94.06 90 PRO A N 1
ATOM 713 C CA . PRO A 1 90 ? 10.689 0.658 -9.621 1.00 94.06 90 PRO A CA 1
ATOM 714 C C . PRO A 1 90 ? 10.610 2.025 -10.312 1.00 94.06 90 PRO A C 1
ATOM 716 O O . PRO A 1 90 ? 10.877 3.056 -9.704 1.00 94.06 90 PRO A O 1
ATOM 719 N N . VAL A 1 91 ? 10.127 2.048 -11.554 1.00 94.94 91 VAL A N 1
ATOM 720 C CA . VAL A 1 91 ? 9.957 3.273 -12.357 1.00 94.94 91 VAL A CA 1
ATOM 721 C C . VAL A 1 91 ? 8.498 3.666 -12.573 1.00 94.94 91 VAL A C 1
ATOM 723 O O . VAL A 1 91 ? 8.203 4.831 -12.841 1.00 94.94 91 VAL A O 1
ATOM 726 N N . CYS A 1 92 ? 7.561 2.722 -12.472 1.00 95.12 92 CYS A N 1
ATOM 727 C CA . CYS A 1 92 ? 6.135 3.023 -12.554 1.00 95.12 92 CYS A CA 1
ATOM 728 C C . CYS A 1 92 ? 5.260 1.987 -11.842 1.00 95.12 92 CYS A C 1
ATOM 730 O O . CYS A 1 92 ? 5.670 0.858 -11.571 1.00 95.12 92 CYS A O 1
ATOM 732 N N . VAL A 1 93 ? 4.028 2.403 -11.564 1.00 96.94 93 VAL A N 1
ATOM 733 C CA . VAL A 1 93 ? 2.928 1.568 -11.083 1.00 96.94 93 VAL A CA 1
ATOM 734 C C . VAL A 1 93 ? 1.998 1.273 -12.254 1.00 96.94 93 VAL A C 1
ATOM 736 O O . VAL A 1 93 ? 1.603 2.197 -12.966 1.00 96.94 93 VAL A O 1
ATOM 739 N N . GLU A 1 94 ? 1.622 0.012 -12.439 1.00 96.38 94 GLU A N 1
ATOM 740 C CA . GLU A 1 94 ? 0.660 -0.437 -13.453 1.00 96.38 94 GLU A CA 1
ATOM 741 C C . GLU A 1 94 ? -0.367 -1.387 -12.815 1.00 96.38 94 GLU A C 1
ATOM 743 O O . GLU A 1 94 ? -0.134 -1.966 -11.751 1.00 96.38 94 GLU A O 1
ATOM 748 N N . GLU A 1 95 ? -1.509 -1.609 -13.468 1.00 94.62 95 GLU A N 1
ATOM 749 C CA . GLU A 1 95 ? -2.492 -2.585 -12.974 1.00 94.62 95 GLU A CA 1
ATOM 750 C C . GLU A 1 95 ? -1.909 -4.007 -12.927 1.00 94.62 95 GLU A C 1
ATOM 752 O O . GLU A 1 95 ? -2.095 -4.737 -11.946 1.00 94.62 95 GLU A O 1
ATOM 757 N N . ARG A 1 96 ? -1.171 -4.393 -13.978 1.00 94.44 96 ARG A N 1
ATOM 758 C CA . ARG A 1 96 ? -0.451 -5.668 -14.076 1.00 94.44 96 ARG A CA 1
ATOM 759 C C . ARG A 1 96 ? 0.818 -5.516 -14.900 1.00 94.44 96 ARG A C 1
ATOM 761 O O . ARG A 1 96 ? 0.749 -5.191 -16.080 1.00 94.44 96 ARG A O 1
ATOM 768 N N . VAL A 1 97 ? 1.954 -5.887 -14.321 1.00 94.56 97 VAL A N 1
ATOM 769 C CA . VAL A 1 97 ? 3.249 -5.864 -15.013 1.00 94.56 97 VAL A CA 1
ATOM 770 C C . VAL A 1 97 ? 3.611 -7.273 -15.460 1.00 94.56 97 VAL A C 1
ATOM 772 O O . VAL A 1 97 ? 3.684 -8.191 -14.641 1.00 94.56 97 VAL A O 1
ATOM 775 N N . VAL A 1 98 ? 3.873 -7.462 -16.754 1.00 91.25 98 VAL A N 1
ATOM 776 C CA . VAL A 1 98 ? 4.280 -8.768 -17.313 1.00 91.25 98 VAL A CA 1
ATOM 777 C C . VAL A 1 98 ? 5.801 -8.933 -17.319 1.00 91.25 98 VAL A C 1
ATOM 779 O O . VAL A 1 98 ? 6.299 -10.001 -16.971 1.00 91.25 98 VAL A O 1
ATOM 782 N N . VAL A 1 99 ? 6.532 -7.877 -17.679 1.00 89.75 99 VAL A N 1
ATOM 783 C CA . VAL A 1 99 ? 7.994 -7.869 -17.838 1.00 89.75 99 VAL A CA 1
ATOM 784 C C . VAL A 1 99 ? 8.593 -6.840 -16.887 1.00 89.75 99 VAL A C 1
ATOM 786 O O . VAL A 1 99 ? 8.010 -5.773 -16.718 1.00 89.75 99 VAL A O 1
ATOM 789 N N . ASN A 1 100 ? 9.743 -7.161 -16.290 1.00 94.06 100 ASN A N 1
ATOM 790 C CA . ASN A 1 100 ? 10.420 -6.346 -15.274 1.00 94.06 100 ASN A CA 1
ATOM 791 C C . ASN A 1 100 ? 9.517 -6.074 -14.063 1.00 94.06 100 ASN A C 1
ATOM 793 O O . ASN A 1 100 ? 9.298 -4.936 -13.674 1.00 94.06 100 ASN A O 1
ATOM 797 N N . HIS A 1 101 ? 8.929 -7.121 -13.487 1.00 95.31 101 HIS A N 1
ATOM 798 C CA . HIS A 1 101 ? 8.165 -6.993 -12.244 1.00 95.31 101 HIS A CA 1
ATOM 799 C C . HIS A 1 101 ? 9.126 -6.729 -11.079 1.00 95.31 101 HIS A C 1
ATOM 801 O O . HIS A 1 101 ? 10.003 -7.551 -10.822 1.00 95.31 101 HIS A O 1
ATOM 807 N N . ALA A 1 102 ? 8.951 -5.587 -10.415 1.00 96.06 102 ALA A N 1
ATOM 808 C CA . ALA A 1 102 ? 9.747 -5.165 -9.261 1.00 96.06 102 ALA A CA 1
ATOM 809 C C . ALA A 1 102 ? 9.050 -5.468 -7.923 1.00 96.06 102 ALA A C 1
ATOM 811 O O . ALA A 1 102 ? 9.681 -5.480 -6.870 1.00 96.06 102 ALA A O 1
ATOM 812 N N . GLY A 1 103 ? 7.738 -5.705 -7.951 1.00 96.19 103 GLY A N 1
ATOM 813 C CA . GLY A 1 103 ? 6.946 -6.044 -6.774 1.00 96.19 103 GLY A CA 1
ATOM 814 C 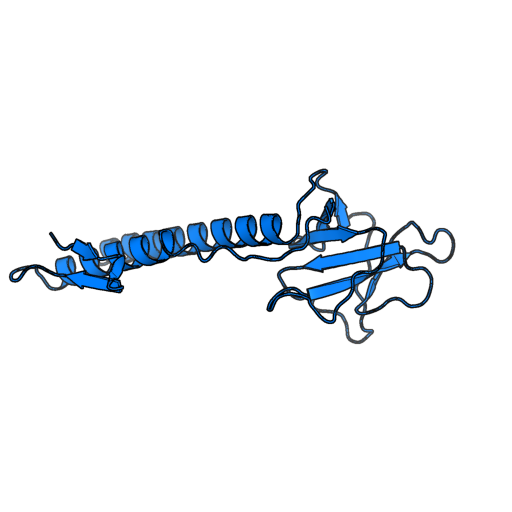C . GLY A 1 103 ? 5.461 -5.789 -6.987 1.00 96.19 103 GLY A C 1
ATOM 815 O O . GLY A 1 103 ? 5.036 -5.311 -8.039 1.00 96.19 103 GLY A O 1
ATOM 816 N N . SER A 1 104 ? 4.652 -6.133 -5.997 1.00 97.06 104 SER A N 1
ATOM 817 C CA . SER A 1 104 ? 3.213 -5.874 -5.990 1.00 97.06 104 SER A CA 1
ATOM 818 C C . SER A 1 104 ? 2.837 -5.070 -4.756 1.00 97.06 104 SER A C 1
ATOM 820 O O . SER A 1 104 ? 3.419 -5.241 -3.683 1.00 97.06 104 SER A O 1
ATOM 822 N N . VAL A 1 105 ? 1.842 -4.203 -4.907 1.00 97.31 105 VAL A N 1
ATOM 823 C CA . VAL A 1 105 ? 1.351 -3.333 -3.841 1.00 97.31 105 VAL A CA 1
ATOM 824 C C . VAL A 1 105 ? -0.139 -3.543 -3.607 1.00 97.31 105 VAL A C 1
ATOM 826 O O . VAL A 1 105 ? -0.900 -3.764 -4.551 1.00 97.31 105 VAL A O 1
ATOM 829 N N . LEU A 1 106 ? -0.554 -3.475 -2.345 1.00 96.81 106 LEU A N 1
ATOM 830 C CA . LEU A 1 106 ? -1.946 -3.462 -1.915 1.00 96.81 106 LEU A CA 1
ATOM 831 C C . LEU A 1 106 ? -2.292 -2.089 -1.354 1.00 96.81 106 LEU A C 1
ATOM 833 O O . LEU A 1 106 ? -1.611 -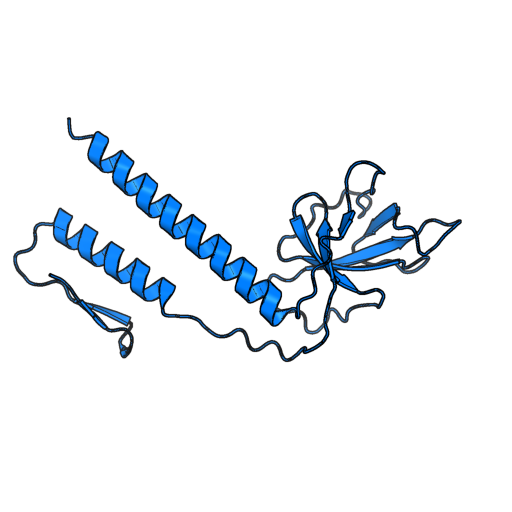1.595 -0.457 1.00 96.81 106 LEU A O 1
ATOM 837 N N . MET A 1 107 ? -3.383 -1.517 -1.850 1.00 95.25 107 MET A N 1
ATOM 838 C CA . MET A 1 107 ? -3.882 -0.202 -1.461 1.00 95.25 107 MET A CA 1
ATOM 839 C C . MET A 1 107 ? -5.311 -0.321 -0.928 1.00 95.25 107 MET A C 1
ATOM 841 O O . MET A 1 107 ? -6.097 -1.137 -1.410 1.00 95.25 107 MET A O 1
ATOM 845 N N . THR A 1 108 ? -5.671 0.513 0.047 1.00 90.94 108 THR A N 1
ATOM 846 C CA . THR A 1 108 ? -7.063 0.665 0.525 1.00 90.94 108 THR A CA 1
ATOM 847 C C . THR A 1 108 ? -7.836 1.762 -0.191 1.00 90.94 108 THR A C 1
ATOM 849 O O . THR A 1 108 ? -9.031 1.939 0.041 1.00 90.94 108 THR A O 1
ATOM 852 N N . GLU A 1 109 ? -7.147 2.500 -1.051 1.00 90.94 109 GLU A N 1
ATOM 853 C CA . GLU A 1 109 ? -7.707 3.511 -1.927 1.00 90.94 109 GLU A CA 1
ATOM 854 C C . GLU A 1 109 ? -7.238 3.236 -3.352 1.00 90.94 109 GLU A C 1
ATOM 856 O O . GLU A 1 109 ? -6.067 2.896 -3.548 1.00 90.94 109 GLU A O 1
ATOM 861 N N . PRO A 1 110 ? -8.116 3.380 -4.355 1.00 93.31 110 PRO A N 1
ATOM 862 C CA . PRO A 1 110 ? -7.711 3.188 -5.732 1.00 93.31 110 PRO A CA 1
ATOM 863 C C . PRO A 1 110 ? -6.710 4.273 -6.150 1.00 93.31 110 PRO A C 1
ATOM 865 O O . PRO A 1 110 ? -6.766 5.429 -5.705 1.00 93.31 110 PRO A O 1
ATOM 868 N N . LEU A 1 111 ? -5.790 3.882 -7.025 1.00 92.75 111 LEU A N 1
ATOM 869 C CA . LEU A 1 111 ? -4.939 4.808 -7.756 1.00 92.75 111 LEU A CA 1
ATOM 870 C C . LEU A 1 111 ? -5.655 5.241 -9.032 1.00 92.75 111 LEU A C 1
ATOM 872 O O . LEU A 1 111 ? -6.183 4.410 -9.774 1.00 92.75 111 LEU A O 1
ATOM 876 N N . GLU A 1 112 ? -5.643 6.542 -9.294 1.00 91.94 112 GLU A N 1
ATOM 877 C CA . GLU A 1 112 ? -6.126 7.112 -10.547 1.00 91.94 112 GLU A CA 1
ATOM 878 C C . GLU A 1 112 ? -5.021 6.979 -11.593 1.00 91.94 112 GLU A C 1
ATOM 880 O O . GLU A 1 112 ? -4.146 7.834 -11.713 1.00 91.94 112 GLU A O 1
ATOM 885 N N . LEU A 1 113 ? -5.009 5.851 -12.305 1.00 90.44 113 LEU A N 1
ATOM 886 C CA . LEU A 1 113 ? -4.051 5.628 -13.384 1.00 90.44 113 LEU A CA 1
ATOM 887 C C . LEU A 1 113 ? -4.346 6.570 -14.561 1.00 90.44 113 LEU A C 1
ATOM 889 O O . LEU A 1 113 ? -5.497 6.919 -14.826 1.00 90.44 113 LEU A O 1
ATOM 893 N N . THR A 1 114 ? -3.297 6.962 -15.285 1.00 90.00 114 THR A N 1
ATOM 894 C CA . THR A 1 114 ? -3.435 7.738 -16.530 1.00 90.00 114 THR A CA 1
ATOM 895 C C . THR A 1 114 ? -4.092 6.901 -17.635 1.00 90.00 114 THR A C 1
ATOM 897 O O . THR A 1 114 ? -4.238 5.687 -17.493 1.00 90.00 114 THR A O 1
ATOM 900 N N . GLU A 1 115 ? -4.446 7.518 -18.769 1.00 87.88 115 GLU A N 1
ATOM 901 C CA . GLU A 1 115 ? -4.988 6.801 -19.942 1.00 87.88 115 GLU A CA 1
ATOM 902 C C . GLU A 1 115 ? -4.065 5.672 -20.436 1.00 87.88 115 GLU A C 1
ATOM 904 O O . GLU A 1 115 ? -4.543 4.651 -20.926 1.00 87.88 115 GLU A O 1
ATOM 909 N N . ASP A 1 116 ? -2.751 5.813 -20.231 1.00 87.69 116 ASP A N 1
ATOM 910 C CA . ASP A 1 116 ? -1.742 4.793 -20.539 1.00 87.69 116 ASP A CA 1
ATOM 911 C C . ASP A 1 116 ? -1.751 3.602 -19.553 1.00 87.69 116 ASP A C 1
ATOM 913 O O . ASP A 1 116 ? -0.947 2.679 -19.691 1.00 87.69 116 ASP A O 1
ATOM 917 N N . GLY A 1 117 ? -2.605 3.621 -18.525 1.00 91.31 117 GLY A N 1
ATOM 918 C CA . GLY A 1 117 ? -2.712 2.564 -17.515 1.00 91.31 117 GLY A CA 1
ATOM 919 C C . GLY A 1 117 ? -1.544 2.515 -16.526 1.00 91.31 117 GLY A C 1
ATOM 920 O O . GLY A 1 117 ? -1.337 1.491 -15.872 1.00 91.31 117 GLY A O 1
ATOM 921 N N . ARG A 1 118 ? -0.767 3.602 -16.417 1.00 93.31 118 ARG A N 1
ATOM 922 C CA . ARG A 1 118 ? 0.441 3.668 -15.580 1.00 93.31 118 ARG A CA 1
ATOM 923 C C . ARG A 1 118 ? 0.609 4.998 -14.853 1.00 93.31 118 ARG A C 1
ATOM 925 O O . ARG A 1 118 ? 0.146 6.038 -15.325 1.00 93.31 118 ARG A O 1
ATOM 932 N N . LEU A 1 119 ? 1.322 4.967 -13.731 1.00 94.88 119 LEU A N 1
ATOM 933 C CA . LEU A 1 119 ? 1.782 6.148 -12.998 1.00 94.88 119 LEU A CA 1
ATOM 934 C C . LEU A 1 119 ? 3.295 6.088 -12.821 1.00 94.88 119 LEU A C 1
ATOM 936 O O . LEU A 1 119 ? 3.813 5.113 -12.287 1.00 94.88 119 LEU A O 1
ATOM 940 N N . MET A 1 120 ? 4.000 7.123 -13.271 1.00 94.25 120 MET A N 1
ATOM 941 C CA . MET A 1 120 ? 5.458 7.188 -13.168 1.00 94.25 120 MET A CA 1
ATOM 942 C C . MET A 1 120 ? 5.879 7.514 -11.735 1.00 94.25 120 MET A C 1
ATOM 944 O O . MET A 1 120 ? 5.325 8.423 -11.116 1.00 94.25 120 MET A O 1
ATOM 948 N N . LEU A 1 121 ? 6.875 6.789 -11.235 1.00 93.88 121 LEU A N 1
ATOM 949 C CA . LEU A 1 121 ? 7.580 7.122 -10.005 1.00 93.88 121 LEU A CA 1
ATOM 950 C C . LEU A 1 121 ? 8.694 8.116 -10.351 1.00 93.88 121 LEU A C 1
ATOM 952 O O . LEU A 1 121 ? 9.345 7.990 -11.390 1.00 93.88 121 LEU A O 1
ATOM 956 N N . THR A 1 122 ? 8.893 9.125 -9.508 1.00 88.81 122 THR A N 1
ATOM 957 C CA . THR A 1 122 ? 10.012 10.065 -9.633 1.00 88.81 122 THR A CA 1
ATOM 958 C C . THR A 1 122 ? 10.932 9.931 -8.428 1.00 88.81 122 THR A C 1
ATOM 960 O O . THR A 1 122 ? 10.529 9.421 -7.385 1.00 88.81 122 THR A O 1
ATOM 963 N N . GLU A 1 123 ? 12.169 10.413 -8.555 1.00 75.50 123 GLU A N 1
ATOM 964 C CA . GLU A 1 123 ? 13.158 10.364 -7.467 1.00 75.50 123 GLU A CA 1
ATOM 965 C C . GLU A 1 123 ? 12.680 11.077 -6.192 1.00 75.50 123 GLU A C 1
ATOM 967 O O . GLU A 1 123 ? 13.050 10.697 -5.086 1.00 75.50 123 GLU A O 1
ATOM 972 N N . GLU A 1 124 ? 11.850 12.112 -6.338 1.00 74.81 124 GLU A N 1
ATOM 973 C CA . GLU A 1 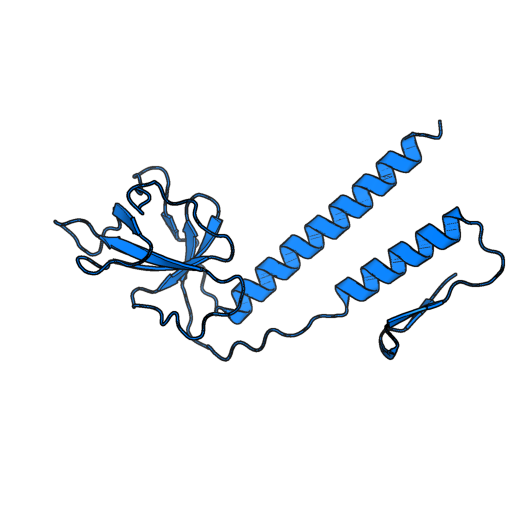124 ? 11.370 12.921 -5.215 1.00 74.81 124 GLU A CA 1
ATOM 974 C C . GLU A 1 124 ? 10.023 12.445 -4.663 1.00 74.81 124 GLU A C 1
ATOM 976 O O . GLU A 1 124 ? 9.693 12.748 -3.515 1.00 74.81 124 GLU A O 1
ATOM 981 N N . LYS A 1 125 ? 9.208 11.762 -5.479 1.00 75.12 125 LYS A N 1
ATOM 982 C CA . LYS A 1 125 ? 7.833 11.398 -5.128 1.00 75.12 125 LYS A CA 1
ATOM 983 C C . LYS A 1 125 ? 7.395 10.123 -5.830 1.00 75.12 125 LYS A C 1
ATOM 985 O O . LYS A 1 125 ? 7.493 9.985 -7.046 1.00 75.12 125 LYS A O 1
ATOM 990 N N . GLY A 1 126 ? 6.778 9.233 -5.068 1.00 86.19 126 GLY A N 1
ATOM 991 C CA . GLY A 1 126 ? 6.055 8.116 -5.655 1.00 86.19 126 GLY A CA 1
ATOM 992 C C . GLY A 1 126 ? 5.972 6.933 -4.724 1.00 86.19 126 GLY A C 1
ATOM 993 O O . GLY A 1 126 ? 4.867 6.502 -4.450 1.00 86.19 126 GLY A O 1
ATOM 994 N N . LEU A 1 127 ? 7.104 6.444 -4.217 1.00 94.81 127 LEU A N 1
ATOM 995 C CA . LEU A 1 127 ? 7.167 5.244 -3.386 1.00 94.81 127 LEU A CA 1
ATOM 996 C C . LEU A 1 127 ? 8.145 5.445 -2.227 1.00 94.81 127 LEU A C 1
ATOM 998 O O . LEU A 1 127 ? 9.341 5.607 -2.445 1.00 94.81 127 LEU A O 1
ATOM 1002 N N . ASN A 1 128 ? 7.637 5.365 -1.002 1.00 94.56 128 ASN A N 1
ATOM 1003 C CA . ASN A 1 128 ? 8.426 5.439 0.220 1.00 94.56 128 ASN A CA 1
ATOM 1004 C C . ASN A 1 128 ? 8.209 4.183 1.063 1.00 94.56 128 ASN A C 1
ATOM 1006 O O . ASN A 1 128 ? 7.078 3.754 1.277 1.00 94.56 128 ASN A O 1
ATOM 1010 N N . PHE A 1 129 ? 9.289 3.621 1.603 1.00 93.44 129 PHE A N 1
ATOM 1011 C CA . PHE A 1 129 ? 9.216 2.523 2.563 1.00 93.44 129 PHE A CA 1
ATOM 1012 C C . PHE A 1 129 ? 9.242 3.082 3.981 1.00 93.44 129 PHE A C 1
ATOM 1014 O O . PHE A 1 129 ? 10.216 3.713 4.388 1.00 93.44 129 PHE A O 1
ATOM 1021 N N . THR A 1 130 ? 8.194 2.821 4.761 1.00 92.44 130 THR A N 1
ATOM 1022 C CA . THR A 1 130 ? 8.081 3.362 6.128 1.00 92.44 130 THR A CA 1
ATOM 1023 C C . THR A 1 130 ? 8.882 2.547 7.149 1.00 92.44 130 THR A C 1
ATOM 1025 O O . THR A 1 130 ? 9.031 2.950 8.301 1.00 92.44 130 THR A O 1
ATOM 1028 N N . GLY A 1 131 ? 9.404 1.384 6.736 1.00 88.19 131 GLY A N 1
ATOM 1029 C CA . GLY A 1 131 ? 10.156 0.448 7.577 1.00 88.19 131 GLY A CA 1
ATOM 1030 C C . GLY A 1 131 ? 9.280 -0.468 8.439 1.00 88.19 131 GLY A C 1
ATOM 1031 O O . GLY A 1 131 ? 9.804 -1.377 9.085 1.00 88.19 131 GLY A O 1
ATOM 1032 N N . GLY A 1 132 ? 7.960 -0.260 8.442 1.00 93.75 132 GLY A N 1
ATOM 1033 C CA . GLY A 1 132 ? 6.999 -1.119 9.125 1.00 93.75 132 GLY A CA 1
ATOM 1034 C C . GLY A 1 132 ? 6.710 -2.411 8.361 1.00 93.75 132 GLY A C 1
ATOM 1035 O O . GLY A 1 132 ? 6.925 -2.507 7.154 1.00 93.75 132 GLY A O 1
ATOM 1036 N N . PHE A 1 133 ? 6.174 -3.400 9.073 1.00 95.25 133 PHE A N 1
ATOM 1037 C CA . PHE A 1 133 ? 5.600 -4.609 8.488 1.00 95.25 133 PHE A CA 1
ATOM 1038 C C . PHE A 1 133 ? 4.240 -4.875 9.124 1.00 95.25 133 PHE A C 1
ATOM 1040 O O . PHE A 1 133 ? 4.075 -4.728 10.338 1.00 95.25 133 PHE A O 1
ATOM 1047 N N . SER A 1 134 ? 3.277 -5.292 8.309 1.00 93.94 134 SER A N 1
ATOM 1048 C CA . SER A 1 134 ? 1.941 -5.679 8.762 1.00 93.94 134 SER A CA 1
ATOM 1049 C C . SER A 1 134 ? 1.387 -6.803 7.901 1.00 93.94 134 SER A C 1
ATOM 1051 O O . SER A 1 134 ? 1.677 -6.902 6.709 1.00 93.94 134 SER A O 1
ATOM 1053 N N . THR A 1 135 ? 0.517 -7.619 8.488 1.00 93.31 135 THR A N 1
ATOM 1054 C CA . THR A 1 135 ? -0.398 -8.438 7.686 1.00 93.31 135 THR A CA 1
ATOM 1055 C C . THR A 1 135 ? -1.500 -7.563 7.092 1.00 93.31 135 THR A C 1
ATOM 1057 O O . THR A 1 135 ? -1.826 -6.501 7.637 1.00 93.31 135 THR A O 1
ATOM 1060 N N . LEU A 1 136 ? -2.146 -8.021 6.015 1.00 91.12 136 LEU A N 1
ATOM 1061 C CA . LEU A 1 136 ? -3.285 -7.302 5.431 1.00 91.12 136 LEU A CA 1
ATOM 1062 C C . LEU A 1 136 ? -4.394 -7.061 6.472 1.00 91.12 136 LEU A C 1
ATOM 1064 O O . LEU A 1 136 ? -4.916 -5.956 6.585 1.00 91.12 136 LEU A O 1
ATOM 1068 N N . SER A 1 137 ? -4.693 -8.061 7.308 1.00 88.31 137 SER A N 1
ATOM 1069 C CA . SER A 1 137 ? -5.637 -7.927 8.430 1.00 88.31 137 SER A CA 1
ATOM 1070 C C . SER A 1 137 ? -5.281 -6.778 9.377 1.00 88.31 137 SER A C 1
ATOM 1072 O O . SER A 1 137 ? -6.154 -5.989 9.744 1.00 88.31 137 SER A O 1
ATOM 1074 N N . GLN A 1 138 ? -4.016 -6.693 9.797 1.00 90.00 138 GLN A N 1
ATOM 1075 C CA . GLN A 1 138 ? -3.549 -5.661 10.727 1.00 90.00 138 GLN A CA 1
ATOM 1076 C C . GLN A 1 138 ? -3.615 -4.274 10.090 1.00 90.00 138 GLN A C 1
ATOM 1078 O O . GLN A 1 138 ? -4.111 -3.336 10.715 1.00 90.00 138 GLN A O 1
ATOM 1083 N N . PHE A 1 139 ? -3.174 -4.161 8.838 1.00 91.31 139 PHE A N 1
ATOM 1084 C CA . PHE A 1 139 ? -3.208 -2.916 8.084 1.00 91.31 139 PHE A CA 1
ATOM 1085 C C . PHE A 1 139 ? -4.639 -2.381 7.936 1.00 91.31 139 PHE A C 1
ATOM 1087 O O . PHE A 1 139 ? -4.916 -1.242 8.307 1.00 91.31 139 PHE A O 1
ATOM 1094 N N . LEU A 1 140 ? -5.590 -3.225 7.517 1.00 88.50 140 LEU A N 1
ATOM 1095 C CA . LEU A 1 140 ? -6.994 -2.819 7.385 1.00 88.50 140 LEU A CA 1
ATOM 1096 C C . LEU A 1 140 ? -7.632 -2.431 8.724 1.00 88.50 140 LEU A C 1
ATOM 1098 O O . LEU A 1 140 ? -8.476 -1.536 8.769 1.00 88.50 140 LEU A O 1
ATOM 1102 N N . GLN A 1 141 ? -7.251 -3.086 9.824 1.00 85.44 141 GLN A N 1
ATOM 1103 C CA . GLN A 1 141 ? -7.735 -2.710 11.155 1.00 85.44 141 GLN A CA 1
ATOM 1104 C C . GLN A 1 141 ? -7.223 -1.329 11.585 1.00 85.44 141 GLN A C 1
ATOM 1106 O O . GLN A 1 141 ? -8.021 -0.545 12.103 1.00 85.44 141 GLN A O 1
ATOM 1111 N N . LYS A 1 142 ? -5.944 -1.009 11.328 1.00 84.94 142 LYS A N 1
ATOM 1112 C CA . LYS A 1 142 ? -5.368 0.328 11.573 1.00 84.94 142 LYS A CA 1
ATOM 1113 C C . LYS A 1 142 ? -6.123 1.399 10.772 1.00 84.94 142 LYS A C 1
ATOM 1115 O O . LYS A 1 142 ? -6.718 2.290 11.367 1.00 84.94 142 LYS A O 1
ATOM 1120 N N . GLN A 1 143 ? -6.258 1.200 9.459 1.00 79.62 143 GLN A N 1
ATOM 1121 C CA . GLN A 1 143 ? -6.959 2.127 8.556 1.00 79.62 143 GLN A CA 1
ATOM 1122 C C . GLN A 1 143 ? -8.433 2.362 8.932 1.00 79.62 143 GLN A C 1
ATOM 1124 O O . GLN A 1 143 ? -8.984 3.445 8.743 1.00 79.62 143 GLN A O 1
ATOM 1129 N N . ARG A 1 144 ? -9.123 1.346 9.468 1.00 74.81 144 ARG A N 1
ATOM 1130 C CA . ARG A 1 144 ? -10.497 1.519 9.973 1.00 74.81 144 ARG A CA 1
ATOM 1131 C C . ARG A 1 144 ? -10.546 2.332 11.260 1.00 74.81 144 ARG A C 1
ATOM 1133 O O . ARG A 1 144 ? -11.491 3.095 11.428 1.00 74.81 144 ARG A O 1
ATOM 1140 N N . LYS A 1 145 ? -9.581 2.150 12.162 1.00 69.06 145 LYS A N 1
ATOM 1141 C CA . LYS A 1 145 ? -9.520 2.898 13.422 1.00 69.06 145 LYS A CA 1
ATOM 1142 C C . LYS A 1 145 ? -9.252 4.384 13.170 1.00 69.06 145 LYS A C 1
ATOM 1144 O O . LYS A 1 145 ? -9.912 5.212 13.795 1.00 69.06 145 LYS A O 1
ATOM 1149 N N . ASP A 1 146 ? -8.359 4.697 12.238 1.00 66.31 146 ASP A N 1
ATOM 1150 C CA . ASP A 1 146 ? -8.000 6.080 11.912 1.00 66.31 146 ASP A CA 1
ATOM 1151 C C . ASP A 1 146 ? -9.198 6.825 11.306 1.00 66.31 146 ASP A C 1
ATOM 1153 O O . ASP A 1 146 ? -9.679 7.788 11.902 1.00 66.31 146 ASP A O 1
ATOM 1157 N N . ARG A 1 147 ? -9.818 6.277 10.248 1.00 65.19 147 ARG A N 1
ATOM 1158 C CA . ARG A 1 147 ? -11.039 6.858 9.650 1.00 65.19 147 ARG A CA 1
ATOM 1159 C C . ARG A 1 147 ? -12.194 6.995 10.636 1.00 65.19 147 ARG A C 1
ATOM 1161 O O . ARG A 1 147 ? -12.954 7.954 10.589 1.00 65.19 147 ARG A O 1
ATOM 1168 N N . HIS A 1 148 ? -12.352 6.029 11.540 1.00 62.56 148 HIS A N 1
ATOM 1169 C CA . HIS A 1 148 ? -13.411 6.110 12.539 1.00 62.56 148 HIS A CA 1
ATOM 1170 C C . HIS A 1 148 ? -13.168 7.238 13.553 1.00 62.56 148 HIS A C 1
ATOM 1172 O O . HIS A 1 148 ? -14.122 7.873 13.996 1.00 62.56 148 HIS A O 1
ATOM 1178 N N . THR A 1 149 ? -11.906 7.503 13.896 1.00 66.69 149 THR A N 1
ATOM 1179 C CA . THR A 1 149 ? -11.533 8.624 14.768 1.00 66.69 149 THR A CA 1
ATOM 1180 C C . THR A 1 149 ? -11.822 9.955 14.072 1.00 66.69 149 THR A C 1
ATOM 1182 O O . THR A 1 149 ? -12.493 10.802 14.657 1.00 66.69 149 THR A O 1
ATOM 1185 N N . GLU A 1 150 ? -11.443 10.090 12.798 1.00 64.81 150 GLU A N 1
ATOM 1186 C CA . GLU A 1 150 ? -11.727 11.281 11.983 1.00 64.81 150 GLU A CA 1
ATOM 1187 C C . GLU A 1 150 ? -13.232 11.562 11.850 1.00 64.81 150 GLU A C 1
ATOM 1189 O O . GLU A 1 150 ? -13.667 12.696 12.036 1.00 64.81 150 GLU A O 1
ATOM 1194 N N . GLU A 1 151 ? -14.057 10.541 11.583 1.00 64.44 151 GLU A N 1
ATOM 1195 C CA . GLU A 1 151 ? -15.517 10.701 11.512 1.00 64.44 151 GLU A CA 1
ATOM 1196 C C . GLU A 1 151 ? -16.107 11.198 12.840 1.00 64.44 151 GLU A C 1
ATOM 1198 O O . GLU A 1 151 ? -16.995 12.055 12.849 1.00 64.44 151 GLU A O 1
ATOM 1203 N N . VAL A 1 152 ? -15.633 10.663 13.969 1.00 65.94 152 VAL A N 1
ATOM 1204 C CA . VAL A 1 152 ? -16.095 11.070 15.303 1.00 65.94 152 VAL A CA 1
ATOM 1205 C C . VAL A 1 152 ? -15.661 12.504 15.613 1.00 65.94 152 VAL A C 1
ATOM 1207 O O . VAL A 1 152 ? -16.477 13.286 16.104 1.00 65.94 152 VAL A O 1
ATOM 1210 N N . GLU A 1 153 ? -14.424 12.879 15.289 1.00 64.25 153 GLU A N 1
ATOM 1211 C CA . GLU A 1 153 ? -13.915 14.246 15.457 1.00 64.25 153 GLU A CA 1
ATOM 1212 C C . GLU A 1 153 ? -14.634 15.250 14.549 1.00 64.25 153 GLU A C 1
ATOM 1214 O O . GLU A 1 153 ? -14.992 16.345 14.996 1.00 64.25 153 GLU A O 1
ATOM 1219 N N . ALA A 1 154 ? -14.916 14.877 13.299 1.00 63.16 154 ALA A N 1
ATOM 1220 C CA . ALA A 1 154 ? -15.677 15.694 12.360 1.00 63.16 154 ALA A CA 1
ATOM 1221 C C . ALA A 1 154 ? -17.118 15.908 12.845 1.00 63.16 154 ALA A C 1
ATOM 1223 O O . ALA A 1 154 ? -17.610 17.040 12.843 1.00 63.16 154 ALA A O 1
ATOM 1224 N N . LEU A 1 155 ? -17.778 14.848 13.329 1.00 59.59 155 LEU A N 1
ATOM 1225 C CA . LEU A 1 155 ? -19.097 14.955 13.953 1.00 59.59 155 LEU A CA 1
ATOM 1226 C C . LEU A 1 155 ? -19.040 15.883 15.169 1.00 59.59 155 LEU A C 1
ATOM 1228 O O . LEU A 1 155 ? -19.826 16.825 15.248 1.00 59.59 155 LEU A O 1
ATOM 1232 N N . TYR A 1 156 ? -18.088 15.671 16.081 1.00 59.25 156 TYR A N 1
ATOM 1233 C CA . TYR A 1 156 ? -17.916 16.502 17.274 1.00 59.25 156 TYR A CA 1
ATOM 1234 C C . TYR A 1 156 ? -17.673 17.982 16.929 1.00 59.25 156 TYR A C 1
ATOM 1236 O O . TYR A 1 156 ? -18.280 18.867 17.534 1.00 59.25 156 TYR A O 1
ATOM 1244 N N . SER A 1 157 ? -16.855 18.261 15.912 1.00 56.81 157 SER A N 1
ATOM 1245 C CA . SER A 1 157 ? -16.578 19.620 15.428 1.00 56.81 157 SER A CA 1
ATOM 1246 C C . SER A 1 157 ? -17.817 20.275 14.808 1.00 56.81 157 SER A C 1
ATOM 1248 O O . SER A 1 157 ? -18.112 21.439 15.091 1.00 56.81 157 SER A O 1
ATOM 1250 N N . ALA A 1 158 ? -18.604 19.527 14.026 1.00 56.47 158 ALA A N 1
ATOM 1251 C CA . ALA A 1 158 ? -19.884 20.003 13.506 1.00 56.47 158 ALA A CA 1
ATOM 1252 C C . ALA A 1 158 ? -20.867 20.359 14.640 1.00 56.47 158 ALA A C 1
ATOM 1254 O O . ALA A 1 158 ? -21.565 21.370 14.546 1.00 56.47 158 ALA A O 1
ATOM 1255 N N . PHE A 1 159 ? -20.876 19.601 15.746 1.00 57.00 159 PHE A N 1
ATOM 1256 C CA . PHE A 1 159 ? -21.687 19.925 16.928 1.00 57.00 159 PHE A CA 1
ATOM 1257 C C . PHE A 1 159 ? -21.264 21.228 17.619 1.00 57.00 159 PHE A C 1
ATOM 1259 O O . PHE A 1 159 ? -22.136 22.006 18.010 1.00 57.00 159 PHE A O 1
ATOM 1266 N N . GLN A 1 160 ? -19.960 21.499 17.753 1.00 53.50 160 GLN A N 1
ATOM 1267 C CA . GLN A 1 160 ? -19.484 22.756 18.354 1.00 53.50 160 GLN A CA 1
ATOM 1268 C C . GLN A 1 160 ? -19.902 23.980 17.526 1.00 53.50 160 GLN A C 1
ATOM 1270 O O . GLN A 1 160 ? -20.341 24.984 18.088 1.00 53.50 160 GLN A O 1
ATOM 1275 N N . ASN A 1 161 ? -19.870 23.871 16.195 1.00 50.59 161 ASN A N 1
ATOM 1276 C CA . ASN A 1 161 ? -20.285 24.954 15.300 1.00 50.59 161 ASN A CA 1
ATOM 1277 C C . ASN A 1 161 ? -21.795 25.241 15.360 1.00 50.59 161 ASN A C 1
ATOM 1279 O O . ASN A 1 161 ? -22.204 26.394 15.247 1.00 50.59 161 ASN A O 1
ATOM 1283 N N . VAL A 1 162 ? -22.637 24.228 15.597 1.00 47.94 162 VAL A N 1
ATOM 1284 C CA . VAL A 1 162 ? -24.090 24.423 15.773 1.00 47.94 162 VAL A CA 1
ATOM 1285 C C . VAL A 1 162 ? -24.413 25.168 17.076 1.00 47.94 162 VAL A C 1
ATOM 1287 O O . VAL A 1 162 ? -25.364 25.948 17.113 1.00 47.94 162 VAL A O 1
ATOM 1290 N N . ASN A 1 163 ? -23.606 25.000 18.128 1.00 40.84 163 ASN A N 1
ATOM 1291 C CA . ASN A 1 163 ? -23.783 25.745 19.380 1.00 40.84 163 ASN A CA 1
ATOM 1292 C C . ASN A 1 163 ? -23.392 27.230 19.262 1.00 40.84 163 ASN A C 1
ATOM 1294 O O . ASN A 1 163 ? -23.896 28.036 20.038 1.00 40.84 163 ASN A O 1
ATOM 1298 N N . HIS A 1 164 ? -22.566 27.606 18.279 1.00 40.66 164 HIS A N 1
ATOM 1299 C CA . HIS A 1 164 ? -22.174 29.000 18.021 1.00 40.66 164 HIS A CA 1
ATOM 1300 C C . HIS A 1 164 ? -23.208 29.807 17.210 1.00 40.66 164 HIS A C 1
ATOM 1302 O O . HIS A 1 164 ? -23.069 31.015 17.074 1.00 40.66 164 HIS A O 1
ATOM 1308 N N . PHE A 1 165 ? -24.273 29.176 16.699 1.00 36.50 165 PHE A N 1
ATOM 1309 C CA . PHE A 1 165 ? -25.406 29.861 16.047 1.00 36.50 165 PHE A CA 1
ATOM 1310 C C . PHE A 1 165 ? -26.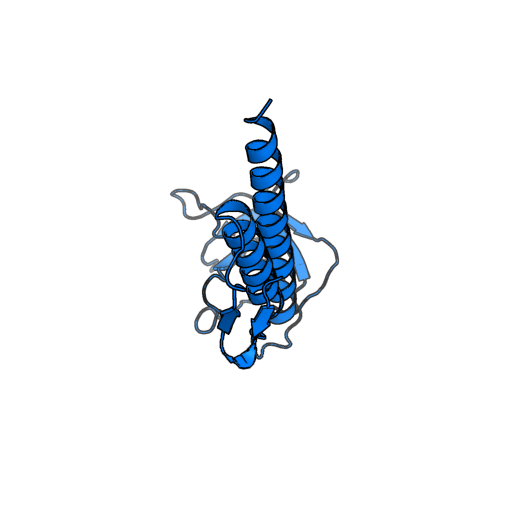523 30.266 17.031 1.00 36.50 165 PHE A C 1
ATOM 1312 O O . PHE A 1 165 ? -27.642 30.576 16.618 1.00 36.50 165 PHE A O 1
ATOM 1319 N N . LYS A 1 166 ? -26.238 30.236 18.338 1.00 39.19 166 LYS A N 1
ATOM 1320 C CA . LYS A 1 166 ? -27.154 30.654 19.409 1.00 39.19 166 LYS A CA 1
ATOM 1321 C C . LYS A 1 166 ? -26.554 31.707 20.350 1.00 39.19 166 LYS A C 1
ATOM 1323 O O . LYS A 1 166 ? -26.893 31.714 21.532 1.00 39.19 166 LYS A O 1
ATOM 1328 N N . GLU A 1 167 ? -25.726 32.604 19.823 1.00 36.72 167 GLU A N 1
ATOM 1329 C CA . GLU A 1 167 ? -25.498 33.919 20.444 1.00 36.72 167 GLU A CA 1
ATOM 1330 C C . GLU A 1 167 ? -26.137 35.027 19.604 1.00 36.72 167 GLU A C 1
ATOM 1332 O O . GLU A 1 167 ? -25.948 35.020 18.365 1.00 36.72 167 GLU A O 1
#

pLDDT: mean 76.8, std 18.74, range [36.5, 97.56]